Protein AF-A0AAV7AML7-F1 (afdb_monomer_lite)

Organism: Engystomops pustulosus (NCBI:txid76066)

Radius of gyration: 33.0 Å; chains: 1; bounding box: 95×76×40 Å

pLDDT: mean 71.47, std 23.04, range [35.0, 98.38]

Sequence (167 aa):
MVAPDVQIEDGKGTILISSEAGETEANNNRKLSDFGIRNGTRLQADDFLQDYTLLINVLQSEELEKDVEFEVVGDAPEKAPQKPLEEGAKGITNGSDDGAQPSTSTAPEQDDVLIVDSDEESPSSSSDVSMETVTLKRKLPDEEAVSNKRKRMEPSAEQEDDIIALD

Structure (mmCIF, N/CA/C/O backbone):
data_AF-A0AAV7AML7-F1
#
_entry.id   AF-A0AAV7AML7-F1
#
loop_
_atom_site.group_PDB
_atom_site.id
_atom_site.type_symbol
_atom_site.label_atom_id
_atom_site.label_alt_id
_atom_site.label_comp_id
_atom_site.label_asym_id
_atom_site.label_entity_id
_atom_site.label_seq_id
_atom_site.pdbx_PDB_ins_code
_atom_site.Cartn_x
_atom_site.Cartn_y
_atom_site.Cartn_z
_atom_site.occupancy
_atom_site.B_iso_or_equiv
_atom_site.auth_seq_id
_atom_site.auth_comp_id
_atom_site.auth_asym_id
_atom_site.auth_atom_id
_atom_site.pdbx_PDB_model_num
ATOM 1 N N . MET A 1 1 ? -0.657 -10.244 -5.818 1.00 91.12 1 MET A N 1
ATOM 2 C CA . MET A 1 1 ? 0.647 -9.676 -6.202 1.00 91.12 1 MET A CA 1
ATOM 3 C C . MET A 1 1 ? 1.717 -10.618 -5.677 1.00 91.12 1 MET A C 1
ATOM 5 O O . MET A 1 1 ? 1.494 -11.219 -4.629 1.00 91.12 1 MET A O 1
ATOM 9 N N . VAL A 1 2 ? 2.774 -10.843 -6.450 1.00 95.81 2 VAL A N 1
ATOM 10 C CA . VAL A 1 2 ? 3.915 -11.714 -6.135 1.00 95.81 2 VAL A CA 1
ATOM 11 C C . VAL A 1 2 ? 4.980 -10.949 -5.354 1.00 95.81 2 VAL A C 1
ATOM 13 O O . VAL A 1 2 ? 5.423 -11.439 -4.320 1.00 95.81 2 VAL A O 1
ATOM 16 N N . ALA A 1 3 ? 5.359 -9.762 -5.823 1.00 97.06 3 ALA A N 1
ATOM 17 C CA . ALA A 1 3 ? 6.387 -8.920 -5.213 1.00 97.06 3 ALA A CA 1
ATOM 18 C C . ALA A 1 3 ? 5.958 -7.444 -5.312 1.00 97.06 3 ALA A C 1
ATOM 20 O O . ALA A 1 3 ? 6.419 -6.736 -6.202 1.00 97.06 3 ALA A O 1
ATOM 21 N N . PRO A 1 4 ? 4.998 -7.007 -4.474 1.00 97.81 4 PRO A N 1
ATOM 22 C CA . PRO A 1 4 ? 4.446 -5.662 -4.558 1.00 97.81 4 PRO A CA 1
ATOM 23 C C . PRO A 1 4 ? 5.338 -4.611 -3.888 1.00 97.81 4 PRO A C 1
ATOM 25 O O . PRO A 1 4 ? 5.806 -4.808 -2.767 1.00 97.81 4 PRO A O 1
ATOM 28 N N . ASP A 1 5 ? 5.428 -3.452 -4.523 1.00 98.12 5 ASP A N 1
ATOM 29 C CA . ASP A 1 5 ? 5.914 -2.191 -3.977 1.00 98.12 5 ASP A CA 1
ATOM 30 C C . ASP A 1 5 ? 4.713 -1.274 -3.723 1.00 98.12 5 ASP A C 1
ATOM 32 O O . ASP A 1 5 ? 3.907 -1.028 -4.620 1.00 98.12 5 ASP A O 1
ATOM 36 N N . VAL A 1 6 ? 4.541 -0.791 -2.491 1.00 98.38 6 VAL A N 1
ATOM 37 C CA . VAL A 1 6 ? 3.378 0.019 -2.096 1.00 98.38 6 VAL A CA 1
ATOM 38 C C . VAL A 1 6 ? 3.820 1.386 -1.606 1.00 98.38 6 VAL A C 1
ATOM 40 O O . VAL A 1 6 ? 4.544 1.492 -0.614 1.00 98.38 6 VAL A O 1
ATOM 43 N N . GLN A 1 7 ? 3.306 2.434 -2.245 1.00 98.06 7 GLN A N 1
ATOM 44 C CA . GLN A 1 7 ? 3.551 3.828 -1.880 1.00 98.06 7 GLN A CA 1
ATOM 45 C C . GLN A 1 7 ? 2.256 4.599 -1.610 1.00 98.06 7 GLN A C 1
ATOM 47 O O . GLN A 1 7 ? 1.188 4.284 -2.142 1.00 98.06 7 GLN A O 1
ATOM 52 N N . ILE A 1 8 ? 2.351 5.648 -0.795 1.00 98.00 8 ILE A N 1
ATOM 53 C CA . ILE A 1 8 ? 1.256 6.601 -0.581 1.00 98.00 8 ILE A CA 1
ATOM 54 C C . ILE A 1 8 ? 1.239 7.613 -1.730 1.00 98.00 8 ILE A C 1
ATOM 56 O O . ILE A 1 8 ? 2.265 8.209 -2.057 1.00 98.00 8 ILE A O 1
ATOM 60 N N . GLU A 1 9 ? 0.064 7.879 -2.300 1.00 96.69 9 GLU A N 1
ATOM 61 C CA . GLU A 1 9 ? -0.136 8.921 -3.316 1.00 96.69 9 GLU A CA 1
ATOM 62 C C . GLU A 1 9 ? -0.212 10.321 -2.663 1.00 96.69 9 GLU A C 1
ATOM 64 O O . GLU A 1 9 ? -1.212 11.034 -2.745 1.00 96.69 9 GLU A O 1
ATOM 69 N N . ASP A 1 10 ? 0.846 10.709 -1.948 1.00 93.50 10 ASP A N 1
ATOM 70 C CA . ASP A 1 10 ? 0.991 12.004 -1.264 1.00 93.50 10 ASP A CA 1
ATOM 71 C C . ASP A 1 10 ? 1.879 13.002 -2.031 1.00 93.50 10 ASP A C 1
ATOM 73 O O . ASP A 1 10 ? 2.108 14.124 -1.572 1.00 93.50 10 ASP A O 1
ATOM 77 N N . GLY A 1 11 ? 2.399 12.588 -3.191 1.00 93.00 11 GLY A N 1
ATOM 78 C CA . GLY A 1 11 ? 3.355 13.340 -4.006 1.00 93.00 11 GLY A CA 1
ATOM 79 C C . GLY A 1 11 ? 4.791 13.338 -3.470 1.00 93.00 11 GLY A C 1
ATOM 80 O O . GLY A 1 11 ? 5.677 13.870 -4.134 1.00 93.00 11 GLY A O 1
ATOM 81 N N . LYS A 1 12 ? 5.042 12.747 -2.297 1.00 94.00 12 LYS A N 1
ATOM 82 C CA . LYS A 1 12 ? 6.386 12.568 -1.729 1.00 94.00 12 LYS A CA 1
ATOM 83 C C . LYS A 1 12 ? 6.989 11.218 -2.097 1.00 94.00 12 LYS A C 1
ATOM 85 O O . LYS A 1 12 ? 8.206 11.089 -2.048 1.00 94.00 12 LYS A O 1
ATOM 90 N N . GLY A 1 13 ? 6.150 10.241 -2.447 1.00 89.69 13 GLY A N 1
ATOM 91 C CA . GLY A 1 13 ? 6.593 8.876 -2.733 1.00 89.69 13 GLY A CA 1
ATOM 92 C C . GLY A 1 13 ? 6.938 8.122 -1.453 1.00 89.69 13 GLY A C 1
ATOM 93 O O . GLY A 1 13 ? 7.955 7.441 -1.385 1.00 89.69 13 GLY A O 1
ATOM 94 N N . THR A 1 14 ? 6.133 8.289 -0.398 1.00 96.00 14 THR A N 1
ATOM 95 C CA . THR A 1 14 ? 6.353 7.579 0.868 1.00 96.00 14 THR A CA 1
ATOM 96 C C . THR A 1 14 ? 6.141 6.074 0.664 1.00 96.00 14 THR A C 1
ATOM 98 O O . THR A 1 14 ? 5.006 5.641 0.460 1.00 96.00 14 THR A O 1
ATOM 101 N N . ILE A 1 15 ? 7.218 5.286 0.743 1.00 96.62 15 ILE A N 1
ATOM 102 C CA . ILE A 1 15 ? 7.204 3.824 0.566 1.00 96.62 15 ILE A CA 1
ATOM 103 C C . ILE A 1 15 ? 6.782 3.134 1.872 1.00 96.62 15 ILE A C 1
ATOM 105 O O . ILE A 1 15 ? 7.331 3.403 2.944 1.00 96.62 15 ILE A O 1
ATOM 109 N N . LEU A 1 16 ? 5.800 2.236 1.777 1.00 97.50 16 LEU A N 1
ATOM 110 C CA . LEU A 1 16 ? 5.271 1.434 2.884 1.00 97.50 16 LEU A CA 1
ATOM 111 C C . LEU A 1 16 ? 5.800 0.002 2.858 1.00 97.50 16 LEU A C 1
ATOM 113 O O . LEU A 1 16 ? 6.256 -0.496 3.888 1.00 97.50 16 LEU A O 1
ATOM 117 N N . ILE A 1 17 ? 5.724 -0.633 1.689 1.00 98.12 17 ILE A N 1
ATOM 118 C CA . ILE A 1 17 ? 6.154 -2.007 1.422 1.00 98.12 17 ILE A CA 1
ATOM 119 C C . ILE A 1 17 ? 7.083 -1.942 0.215 1.00 98.12 17 ILE A C 1
ATOM 121 O O . ILE A 1 17 ? 6.715 -1.325 -0.780 1.00 98.12 17 ILE A O 1
ATOM 125 N N . SER A 1 18 ? 8.254 -2.557 0.323 1.00 97.50 18 SER A N 1
ATOM 126 C CA . SER A 1 18 ? 9.194 -2.733 -0.780 1.00 97.50 18 SER A CA 1
ATOM 127 C C . SER A 1 18 ? 9.290 -4.213 -1.131 1.00 97.50 18 SER A C 1
ATOM 129 O O . SER A 1 18 ? 9.245 -5.075 -0.242 1.00 97.50 18 SER A O 1
ATOM 131 N N . SER A 1 19 ? 9.418 -4.511 -2.420 1.00 96.94 19 SER A N 1
ATOM 132 C CA . SER A 1 19 ? 9.758 -5.849 -2.899 1.00 96.94 19 SER A CA 1
ATOM 133 C C . SER A 1 19 ? 11.216 -6.217 -2.591 1.00 96.94 19 SER A C 1
ATOM 135 O O . SER A 1 19 ? 11.561 -7.404 -2.565 1.00 96.94 19 SER A O 1
ATOM 137 N N . GLU A 1 20 ? 12.063 -5.228 -2.288 1.00 96.88 20 GLU A N 1
ATOM 138 C CA . GLU A 1 20 ? 13.452 -5.426 -1.889 1.00 96.88 20 GLU A CA 1
ATOM 139 C C . GLU A 1 20 ? 13.577 -5.789 -0.398 1.00 96.88 20 GLU A C 1
ATOM 141 O O . GLU A 1 20 ? 13.114 -5.094 0.513 1.00 96.88 20 GLU A O 1
ATOM 146 N N . ALA A 1 21 ? 14.236 -6.921 -0.131 1.00 94.25 21 ALA A N 1
ATOM 147 C CA . ALA A 1 21 ? 14.412 -7.433 1.223 1.00 94.25 21 ALA A CA 1
ATOM 148 C C . ALA A 1 21 ? 15.294 -6.502 2.073 1.00 94.25 21 ALA A C 1
ATOM 150 O O . ALA A 1 21 ? 16.380 -6.099 1.660 1.00 94.25 21 ALA A O 1
ATOM 151 N N . GLY A 1 22 ? 14.853 -6.223 3.301 1.00 95.06 22 GLY A N 1
ATOM 152 C CA . GLY A 1 22 ? 15.576 -5.383 4.257 1.00 95.06 22 GLY A CA 1
ATOM 153 C C . GLY A 1 22 ? 15.243 -3.887 4.211 1.00 95.06 22 GLY A C 1
ATOM 154 O O . GLY A 1 22 ? 15.638 -3.175 5.133 1.00 95.06 22 GLY A O 1
ATOM 155 N N . GLU A 1 23 ? 14.488 -3.394 3.223 1.00 95.25 23 GLU A N 1
ATOM 156 C CA . GLU A 1 23 ? 14.166 -1.960 3.134 1.00 95.25 23 GLU A CA 1
ATOM 157 C C . GLU A 1 23 ? 13.035 -1.536 4.078 1.00 95.25 23 GLU A C 1
ATOM 159 O O . GLU A 1 23 ? 13.159 -0.564 4.825 1.00 95.25 23 GLU A O 1
ATOM 164 N N . THR A 1 24 ? 11.921 -2.275 4.076 1.00 96.19 24 THR A N 1
ATOM 165 C CA . THR A 1 24 ? 10.693 -1.878 4.790 1.00 96.19 24 THR A CA 1
ATOM 166 C C . THR A 1 24 ? 10.357 -2.758 5.994 1.00 96.19 24 THR A C 1
ATOM 168 O O . THR A 1 24 ? 9.286 -2.611 6.576 1.00 96.19 24 THR A O 1
ATOM 171 N N . GLU A 1 25 ? 11.257 -3.640 6.437 1.00 96.06 25 GLU A N 1
ATOM 172 C CA . GLU A 1 25 ? 10.987 -4.581 7.544 1.00 96.06 25 GLU A CA 1
ATOM 173 C C . GLU A 1 25 ? 10.626 -3.882 8.865 1.00 96.06 25 GLU A C 1
ATOM 175 O O . GLU A 1 25 ? 9.800 -4.370 9.641 1.00 96.06 25 GLU A O 1
ATOM 180 N N . ALA A 1 26 ? 11.193 -2.696 9.106 1.00 96.25 26 ALA A N 1
ATOM 181 C CA . ALA A 1 26 ? 10.891 -1.880 10.283 1.00 96.25 26 ALA A CA 1
ATOM 182 C C . ALA A 1 26 ? 9.426 -1.394 10.320 1.00 96.25 26 ALA A C 1
ATOM 184 O O . ALA A 1 26 ? 8.914 -1.049 11.390 1.00 96.25 26 ALA A O 1
ATOM 185 N N . ASN A 1 27 ? 8.740 -1.376 9.174 1.00 96.12 27 ASN A N 1
ATOM 186 C CA . ASN A 1 27 ? 7.356 -0.926 9.060 1.00 96.12 27 ASN A CA 1
ATOM 187 C C . ASN A 1 27 ? 6.341 -2.026 9.402 1.00 96.12 27 ASN A C 1
ATOM 189 O O . ASN A 1 27 ? 5.219 -1.692 9.772 1.00 96.12 27 ASN A O 1
ATOM 193 N N . ASN A 1 28 ? 6.728 -3.308 9.368 1.00 95.31 28 ASN A N 1
ATOM 194 C CA . ASN A 1 28 ? 5.812 -4.457 9.471 1.00 95.31 28 ASN A CA 1
ATOM 195 C C . ASN A 1 28 ? 4.945 -4.469 10.740 1.00 95.31 28 ASN A C 1
ATOM 197 O O . ASN A 1 28 ? 3.829 -4.975 10.726 1.00 95.31 28 ASN A O 1
ATOM 201 N N . ASN A 1 29 ? 5.455 -3.914 11.843 1.00 96.38 29 ASN A N 1
ATOM 202 C CA . ASN A 1 29 ? 4.760 -3.885 13.135 1.00 96.38 29 ASN A CA 1
ATOM 203 C C . ASN A 1 29 ? 4.120 -2.522 13.451 1.00 96.38 29 ASN A C 1
ATOM 205 O O . ASN A 1 29 ? 3.622 -2.312 14.560 1.00 96.38 29 ASN A O 1
ATOM 209 N N . ARG A 1 30 ? 4.185 -1.565 12.521 1.00 97.00 30 ARG A N 1
ATOM 210 C CA . ARG A 1 30 ? 3.643 -0.214 12.695 1.00 97.00 30 ARG A CA 1
ATOM 211 C C . ARG A 1 30 ? 2.210 -0.151 12.187 1.00 97.00 30 ARG A C 1
ATOM 213 O O . ARG A 1 30 ? 1.816 -0.900 11.298 1.00 97.00 30 ARG A O 1
ATOM 220 N N . LYS A 1 31 ? 1.416 0.762 12.742 1.00 96.94 31 LYS A N 1
ATOM 221 C CA . LYS A 1 31 ? 0.035 0.953 12.290 1.00 96.94 31 LYS A CA 1
ATOM 222 C C . LYS A 1 31 ? 0.018 1.810 11.033 1.00 96.94 31 LYS A C 1
ATOM 224 O O . LYS A 1 31 ? 0.803 2.747 10.914 1.00 96.94 31 LYS A O 1
ATOM 229 N N . LEU A 1 32 ? -0.947 1.569 10.147 1.00 96.81 32 LEU A N 1
ATOM 230 C CA . LEU A 1 32 ? -1.154 2.391 8.947 1.00 96.81 32 LEU A CA 1
ATOM 231 C C . LEU A 1 32 ? -1.337 3.883 9.292 1.00 96.81 32 LEU A C 1
ATOM 233 O O . LEU A 1 32 ? -0.801 4.759 8.612 1.00 96.81 32 LEU A O 1
ATOM 237 N N . SER A 1 33 ? -2.002 4.177 10.414 1.00 96.25 33 SER A N 1
ATOM 238 C CA . SER A 1 33 ? -2.173 5.539 10.934 1.00 96.25 33 SER A CA 1
ATOM 239 C C . SER A 1 33 ? -0.854 6.269 11.206 1.00 96.25 33 SER A C 1
ATOM 241 O O . SER A 1 33 ? -0.799 7.491 11.079 1.00 96.25 33 SER A O 1
ATOM 243 N N . ASP A 1 34 ? 0.218 5.546 11.546 1.00 96.56 34 ASP A N 1
ATOM 244 C CA . ASP A 1 34 ? 1.528 6.131 11.862 1.00 96.56 34 ASP A CA 1
ATOM 245 C C . ASP A 1 34 ? 2.226 6.698 10.616 1.00 96.56 34 ASP A C 1
ATOM 247 O O . ASP A 1 34 ? 3.165 7.485 10.736 1.00 96.56 34 ASP A O 1
ATOM 251 N N . PHE A 1 35 ? 1.760 6.310 9.426 1.00 95.75 35 PHE A N 1
ATOM 252 C CA . PHE A 1 35 ? 2.207 6.824 8.131 1.00 95.75 35 PHE A CA 1
ATOM 253 C C . PHE A 1 35 ? 1.263 7.899 7.574 1.00 95.75 35 PHE A C 1
ATOM 255 O O . PHE A 1 35 ? 1.423 8.344 6.442 1.00 95.75 35 PHE A O 1
ATOM 262 N N . GLY A 1 36 ? 0.267 8.332 8.357 1.00 95.38 36 GLY A N 1
ATOM 263 C CA . GLY A 1 36 ? -0.725 9.318 7.924 1.00 95.38 36 GLY A CA 1
ATOM 264 C C . GLY A 1 36 ? -1.815 8.750 7.012 1.00 95.38 36 GLY A C 1
ATOM 265 O O . GLY A 1 36 ? -2.548 9.521 6.388 1.00 95.38 36 GLY A O 1
ATOM 266 N N . ILE A 1 37 ? -1.944 7.422 6.941 1.00 97.12 37 ILE A N 1
ATOM 267 C CA . ILE A 1 37 ? -3.022 6.755 6.208 1.00 97.12 37 ILE A CA 1
ATOM 268 C C . ILE A 1 37 ? -4.314 6.920 7.007 1.00 97.12 37 ILE A C 1
ATOM 270 O O . ILE A 1 37 ? -4.381 6.608 8.196 1.00 97.12 37 ILE A O 1
ATOM 274 N N . ARG A 1 38 ? -5.335 7.454 6.344 1.00 96.81 38 ARG A N 1
ATOM 275 C CA . ARG A 1 38 ? -6.652 7.755 6.906 1.00 96.81 38 ARG A CA 1
ATOM 276 C C . ARG A 1 38 ? -7.725 7.533 5.845 1.00 96.81 38 ARG A C 1
ATOM 278 O O . ARG A 1 38 ? -7.425 7.178 4.707 1.00 96.81 38 ARG A O 1
ATOM 285 N N . ASN A 1 39 ? -8.976 7.804 6.204 1.00 97.62 39 ASN A N 1
ATOM 286 C CA . ASN A 1 39 ? -10.072 7.764 5.245 1.00 97.62 39 ASN A CA 1
ATOM 287 C C . ASN A 1 39 ? -9.782 8.641 4.013 1.00 97.62 39 ASN A C 1
ATOM 289 O O . ASN A 1 39 ? -9.455 9.824 4.152 1.00 97.62 39 ASN A O 1
ATOM 293 N N . GLY A 1 40 ? -9.931 8.065 2.823 1.00 96.44 40 GLY A N 1
ATOM 294 C CA . GLY A 1 40 ? -9.670 8.712 1.540 1.00 96.44 40 GLY A CA 1
ATOM 295 C C . GLY A 1 40 ? -8.203 8.713 1.105 1.00 96.44 40 GLY A C 1
ATOM 296 O O . GLY A 1 40 ? -7.906 9.232 0.031 1.00 96.44 40 GLY A O 1
ATOM 297 N N . THR A 1 41 ? -7.278 8.153 1.894 1.00 97.62 41 THR A N 1
ATOM 298 C CA . THR A 1 41 ? -5.898 7.949 1.436 1.00 97.62 41 THR A CA 1
ATOM 299 C C . THR A 1 41 ? -5.886 6.993 0.243 1.00 97.62 41 THR A C 1
ATOM 301 O O . THR A 1 41 ? -6.582 5.977 0.242 1.00 97.62 41 THR A O 1
ATOM 304 N N . ARG A 1 42 ? -5.077 7.320 -0.768 1.00 98.06 42 ARG A N 1
ATOM 305 C CA . ARG A 1 42 ? -4.851 6.483 -1.948 1.00 98.06 42 ARG A CA 1
ATOM 306 C C . ARG A 1 42 ? -3.461 5.866 -1.868 1.00 98.06 42 ARG A C 1
ATOM 308 O O . ARG A 1 42 ? -2.489 6.564 -1.573 1.00 98.06 42 ARG A O 1
ATOM 315 N N . LEU A 1 43 ? -3.392 4.560 -2.085 1.00 98.19 43 LEU A N 1
ATOM 316 C CA . LEU A 1 43 ? -2.153 3.795 -2.136 1.00 98.19 43 LEU A CA 1
ATOM 317 C C . LEU A 1 43 ? -1.973 3.269 -3.556 1.00 98.19 43 LEU A C 1
ATOM 319 O O . LEU A 1 43 ? -2.932 2.803 -4.171 1.00 98.19 43 LEU A O 1
ATOM 323 N N . GLN A 1 44 ? -0.753 3.329 -4.064 1.00 98.25 44 GLN A N 1
ATOM 324 C CA . GLN A 1 44 ? -0.379 2.717 -5.330 1.00 98.25 44 GLN A CA 1
ATOM 325 C C . GLN A 1 44 ? 0.448 1.479 -5.013 1.00 98.25 44 GLN A C 1
ATOM 327 O O . GLN A 1 44 ? 1.483 1.589 -4.360 1.00 98.25 44 GLN A O 1
ATOM 332 N N . ALA A 1 45 ? -0.052 0.319 -5.428 1.00 98.19 45 ALA A N 1
ATOM 333 C CA . ALA A 1 45 ? 0.654 -0.946 -5.360 1.00 98.19 45 ALA A CA 1
ATOM 334 C C . ALA A 1 45 ? 1.107 -1.316 -6.772 1.00 98.19 45 ALA A C 1
ATOM 336 O O . ALA A 1 45 ? 0.272 -1.508 -7.657 1.00 98.19 45 ALA A O 1
ATOM 337 N N . ASP A 1 46 ? 2.410 -1.421 -6.974 1.00 98.00 46 ASP A N 1
ATOM 338 C CA . ASP A 1 46 ? 3.026 -1.831 -8.228 1.00 98.00 46 ASP A CA 1
ATOM 339 C C . ASP A 1 46 ? 3.658 -3.205 -8.052 1.00 98.00 46 ASP A C 1
ATOM 341 O O . ASP A 1 46 ? 4.356 -3.458 -7.081 1.00 98.00 46 ASP A O 1
ATOM 345 N N . ASP A 1 47 ? 3.403 -4.117 -8.981 1.00 97.81 47 ASP A N 1
ATOM 346 C CA . ASP A 1 47 ? 4.121 -5.384 -9.063 1.00 97.81 47 ASP A CA 1
ATOM 347 C C . ASP A 1 47 ? 4.811 -5.456 -10.423 1.00 97.81 47 ASP A C 1
ATOM 349 O O . ASP A 1 47 ? 4.183 -5.744 -11.448 1.00 97.81 47 ASP A O 1
ATOM 353 N N . PHE A 1 48 ? 6.113 -5.173 -10.435 1.00 96.12 48 PHE A N 1
ATOM 354 C CA . PHE A 1 48 ? 6.911 -5.135 -11.661 1.00 96.12 48 PHE A CA 1
ATOM 355 C C . PHE A 1 48 ? 7.070 -6.512 -12.314 1.00 96.12 48 PHE A C 1
ATOM 357 O O . PHE A 1 48 ? 7.201 -6.598 -13.535 1.00 96.12 48 PHE A O 1
ATOM 364 N N . LEU A 1 49 ? 7.020 -7.599 -11.535 1.00 95.69 49 LEU A N 1
ATOM 365 C CA . LEU A 1 49 ? 7.109 -8.957 -12.076 1.00 95.69 49 LEU A CA 1
ATOM 366 C C . LEU A 1 49 ? 5.843 -9.313 -12.861 1.00 95.69 49 LEU A C 1
ATOM 368 O O . LEU A 1 49 ? 5.906 -9.999 -13.885 1.00 95.69 49 LEU A O 1
ATOM 372 N N . GLN A 1 50 ? 4.694 -8.840 -12.385 1.00 95.88 50 GLN A N 1
ATOM 373 C CA . GLN A 1 50 ? 3.405 -9.051 -13.034 1.00 95.88 50 GLN A CA 1
ATOM 374 C C . GLN A 1 50 ? 3.027 -7.935 -14.019 1.00 95.88 50 GLN A C 1
ATOM 376 O O . GLN A 1 50 ? 2.073 -8.130 -14.769 1.00 95.88 50 GLN A O 1
ATOM 381 N N . ASP A 1 51 ? 3.782 -6.827 -14.068 1.00 95.44 51 ASP A N 1
ATOM 382 C CA . ASP A 1 51 ? 3.478 -5.626 -14.868 1.00 95.44 51 ASP A CA 1
ATOM 383 C C . ASP A 1 51 ? 2.048 -5.140 -14.596 1.00 95.44 51 ASP A C 1
ATOM 385 O O . ASP A 1 51 ? 1.208 -5.001 -15.488 1.00 95.44 51 ASP A O 1
ATOM 389 N N . TYR A 1 52 ? 1.749 -5.012 -13.303 1.00 95.75 52 TYR A N 1
ATOM 390 C CA . TYR A 1 52 ? 0.413 -4.736 -12.802 1.00 95.75 52 TYR A CA 1
ATOM 391 C C . TYR A 1 52 ? 0.449 -3.659 -11.722 1.00 95.75 52 TYR A C 1
ATOM 393 O O . TYR A 1 52 ? 1.063 -3.837 -10.671 1.00 95.75 52 TYR A O 1
ATOM 401 N N . THR A 1 53 ? -0.283 -2.576 -11.975 1.00 96.75 53 THR A N 1
ATOM 402 C CA . THR A 1 53 ? -0.474 -1.460 -11.046 1.00 96.75 53 THR A CA 1
ATOM 403 C C . THR A 1 53 ? -1.907 -1.461 -10.530 1.00 96.75 53 THR A C 1
ATOM 405 O O . THR A 1 53 ? -2.862 -1.456 -11.311 1.00 96.75 53 THR A O 1
ATOM 408 N N . LEU A 1 54 ? -2.068 -1.418 -9.209 1.00 96.12 54 LEU A N 1
ATOM 409 C CA . LEU A 1 54 ? -3.351 -1.307 -8.524 1.00 96.12 54 LEU A CA 1
ATOM 410 C C . LEU A 1 54 ? -3.390 -0.038 -7.670 1.00 96.12 54 LEU A C 1
ATOM 412 O O . LEU A 1 54 ? -2.566 0.162 -6.781 1.00 96.12 54 LEU A O 1
ATOM 416 N N . LEU A 1 55 ? -4.408 0.791 -7.898 1.00 96.62 55 LEU A N 1
ATOM 417 C CA . LEU A 1 55 ? -4.719 1.934 -7.043 1.00 96.62 55 LEU A CA 1
ATOM 418 C C . LEU A 1 55 ? -5.762 1.521 -6.001 1.00 96.62 55 LEU A C 1
ATOM 420 O O . LEU A 1 55 ? -6.884 1.152 -6.347 1.00 96.62 55 LEU A O 1
ATOM 424 N N . ILE A 1 56 ? -5.393 1.600 -4.727 1.00 97.06 56 ILE A N 1
ATOM 425 C CA . ILE A 1 56 ? -6.216 1.204 -3.584 1.00 97.06 56 ILE A CA 1
ATOM 426 C C . ILE A 1 56 ? -6.733 2.466 -2.897 1.00 97.06 56 ILE A C 1
ATOM 428 O O . ILE A 1 56 ? -5.955 3.307 -2.446 1.00 97.06 56 ILE A O 1
ATOM 432 N N . ASN A 1 57 ? -8.055 2.592 -2.790 1.00 97.00 57 ASN A N 1
ATOM 433 C CA . ASN A 1 57 ? -8.690 3.654 -2.013 1.00 97.00 57 ASN A CA 1
ATOM 434 C C . ASN A 1 57 ? -8.994 3.130 -0.608 1.00 97.00 57 ASN A C 1
ATOM 436 O O . ASN A 1 57 ? -9.707 2.140 -0.462 1.00 97.00 57 ASN A O 1
ATOM 440 N N . VAL A 1 58 ? -8.472 3.795 0.420 1.00 97.50 58 VAL A N 1
ATOM 441 C CA . VAL A 1 58 ? -8.683 3.394 1.814 1.00 97.50 58 VAL A CA 1
ATOM 442 C C . VAL A 1 58 ? -9.943 4.057 2.358 1.00 97.50 58 VAL A C 1
ATOM 444 O O . VAL A 1 58 ? -10.025 5.285 2.435 1.00 97.50 58 VAL A O 1
ATOM 447 N N . LEU A 1 59 ? -10.904 3.240 2.784 1.00 97.19 59 LEU A N 1
ATOM 448 C CA . LEU A 1 59 ? -12.061 3.674 3.561 1.00 97.19 59 LEU A CA 1
ATOM 449 C C . LEU A 1 59 ? -11.871 3.224 5.010 1.00 97.19 59 LEU A C 1
ATOM 451 O O . LEU A 1 59 ? -11.711 2.038 5.280 1.00 97.19 59 LEU A O 1
ATOM 455 N N . GLN A 1 60 ? -11.843 4.175 5.941 1.00 96.25 60 GLN A N 1
ATOM 456 C CA . GLN A 1 60 ? -11.709 3.859 7.364 1.00 96.25 60 GLN A CA 1
ATOM 457 C C . GLN A 1 60 ? -13.093 3.509 7.922 1.00 96.25 60 GLN A C 1
ATOM 459 O O . GLN A 1 60 ? -13.977 4.366 7.915 1.00 96.25 60 GLN A O 1
ATOM 464 N N . SER A 1 61 ? -13.250 2.305 8.470 1.00 95.38 61 SER A N 1
ATOM 465 C CA . SER A 1 61 ? -14.421 1.902 9.255 1.00 95.38 61 SER A CA 1
ATOM 466 C C . SER A 1 61 ? -13.976 1.343 10.606 1.00 95.38 61 SER A C 1
ATOM 468 O O . SER A 1 61 ? -13.011 0.585 10.677 1.00 95.38 61 SER A O 1
ATOM 470 N N . GLU A 1 62 ? -14.662 1.735 11.680 1.00 94.12 62 GLU A N 1
ATOM 471 C CA . GLU A 1 62 ? -14.523 1.110 13.007 1.00 94.12 62 GLU A CA 1
ATOM 472 C C . GLU A 1 62 ? -15.607 0.046 13.251 1.00 94.12 62 GLU A C 1
ATOM 474 O O . GLU A 1 62 ? -15.550 -0.691 14.234 1.00 94.12 62 GLU A O 1
ATOM 479 N N . GLU A 1 63 ? -16.588 -0.043 12.351 1.00 94.19 63 GLU A N 1
ATOM 480 C CA . GLU A 1 63 ? -17.708 -0.978 12.407 1.00 94.19 63 GLU A CA 1
ATOM 481 C C . GLU A 1 63 ? -17.460 -2.094 11.384 1.00 94.19 63 GLU A C 1
ATOM 483 O O . GLU A 1 63 ? -17.970 -2.072 10.268 1.00 94.19 63 GLU A O 1
ATOM 488 N N . LEU A 1 64 ? -16.590 -3.034 11.757 1.00 93.94 64 LEU A N 1
ATOM 489 C CA . LEU A 1 64 ? -16.327 -4.280 11.035 1.00 93.94 64 LEU A CA 1
ATOM 490 C C . LEU A 1 64 ? -16.771 -5.458 11.906 1.00 93.94 64 LEU A C 1
ATOM 492 O O . LEU A 1 64 ? -16.754 -5.379 13.140 1.00 93.94 64 LEU A O 1
ATOM 496 N N . GLU A 1 65 ? -17.183 -6.554 11.270 1.00 93.38 65 GLU A N 1
ATOM 497 C CA . GLU A 1 65 ? -17.516 -7.780 11.991 1.00 93.38 65 GLU A CA 1
ATOM 498 C C . GLU A 1 65 ? -16.318 -8.282 12.807 1.00 93.38 65 GLU A C 1
ATOM 500 O O . GLU A 1 65 ? -15.150 -8.025 12.502 1.00 93.38 65 GLU A O 1
ATOM 505 N N . LYS A 1 66 ? -16.605 -9.018 13.882 1.00 92.94 66 LYS A N 1
ATOM 506 C CA . LYS A 1 66 ? -15.547 -9.569 14.722 1.00 92.94 66 LYS A CA 1
ATOM 507 C C . LYS A 1 66 ? -14.670 -10.509 13.890 1.00 92.94 66 LYS A C 1
ATOM 509 O O . LYS A 1 66 ? -15.190 -11.360 13.179 1.00 92.94 66 LYS A O 1
ATOM 514 N N . ASP A 1 67 ? -13.356 -10.368 14.042 1.00 93.31 67 ASP A N 1
ATOM 515 C CA . ASP A 1 67 ? -12.340 -11.142 13.318 1.00 93.31 67 ASP A CA 1
ATOM 516 C C . ASP A 1 67 ? -12.256 -10.820 11.803 1.00 93.31 67 ASP A C 1
ATOM 518 O O . ASP A 1 67 ? -11.577 -11.531 11.063 1.00 93.31 67 ASP A O 1
ATOM 522 N N . VAL A 1 68 ? -12.879 -9.721 11.347 1.00 95.56 68 VAL A N 1
ATOM 523 C CA . VAL A 1 68 ? -12.705 -9.153 9.998 1.00 95.56 68 VAL A CA 1
ATOM 524 C C . VAL A 1 68 ? -11.834 -7.897 10.075 1.00 95.56 68 VAL A C 1
ATOM 526 O O . VAL A 1 68 ? -12.151 -6.947 10.786 1.00 95.56 68 VAL A O 1
ATOM 529 N N . GLU A 1 69 ? -10.722 -7.886 9.337 1.00 94.81 69 GLU A N 1
ATOM 530 C CA . GLU A 1 69 ? -9.757 -6.773 9.353 1.00 94.81 69 GLU A CA 1
ATOM 531 C C . GLU A 1 69 ? -9.974 -5.765 8.217 1.00 94.81 69 GLU A C 1
ATOM 533 O O . GLU A 1 69 ? -9.693 -4.578 8.380 1.00 94.81 69 GLU A O 1
ATOM 538 N N . PHE A 1 70 ? -10.463 -6.223 7.064 1.00 96.56 70 PHE A N 1
ATOM 539 C CA . PHE A 1 70 ? -10.737 -5.383 5.902 1.00 96.56 70 PHE A CA 1
ATOM 540 C C . PHE A 1 70 ? -11.816 -6.005 5.014 1.00 96.56 70 PHE A C 1
ATOM 542 O O . PHE A 1 70 ? -12.016 -7.220 5.009 1.00 96.56 70 PHE A O 1
ATOM 549 N N . GLU A 1 71 ? -12.456 -5.163 4.209 1.00 94.56 71 GLU A N 1
ATOM 550 C CA . GLU A 1 71 ? -13.389 -5.558 3.159 1.00 94.56 71 GLU A CA 1
ATOM 551 C C . GLU A 1 71 ? -13.019 -4.873 1.839 1.00 94.56 71 GLU A C 1
ATOM 553 O O . GLU A 1 71 ? -12.455 -3.775 1.823 1.00 94.56 71 GLU A O 1
ATOM 558 N N . VAL A 1 72 ? -13.318 -5.529 0.717 1.00 94.94 72 VAL A N 1
ATOM 559 C CA . VAL A 1 72 ? -13.163 -4.934 -0.615 1.00 94.94 72 VAL A CA 1
ATOM 560 C C . VAL A 1 72 ? -14.527 -4.438 -1.067 1.00 94.94 72 VAL A C 1
ATOM 562 O O . VAL A 1 72 ? -15.475 -5.212 -1.146 1.00 94.94 72 VAL A O 1
ATOM 565 N N . VAL A 1 73 ? -14.614 -3.144 -1.368 1.00 94.00 73 VAL A N 1
ATOM 566 C CA . VAL A 1 73 ? -15.850 -2.516 -1.838 1.00 94.00 73 VAL A CA 1
ATOM 567 C C . VAL A 1 73 ? -15.926 -2.581 -3.361 1.00 94.00 73 VAL A C 1
ATOM 569 O O . VAL A 1 73 ? -15.005 -2.146 -4.053 1.00 94.00 73 VAL A O 1
ATOM 572 N N . GLY A 1 74 ? -17.065 -3.053 -3.867 1.00 90.50 74 GLY A N 1
ATOM 573 C CA . GLY A 1 74 ? -17.345 -3.197 -5.294 1.00 90.50 74 GLY A CA 1
ATOM 574 C C . GLY A 1 74 ? -17.061 -4.600 -5.824 1.00 90.50 74 GLY A C 1
ATOM 575 O O . GLY A 1 74 ? -16.598 -5.482 -5.101 1.00 90.50 74 GLY A O 1
ATOM 576 N N . ASP A 1 75 ? -17.355 -4.800 -7.106 1.00 84.00 75 ASP A N 1
ATOM 577 C CA . ASP A 1 75 ? -17.130 -6.086 -7.754 1.00 84.00 75 ASP A CA 1
ATOM 578 C C . ASP A 1 75 ? -15.645 -6.284 -8.050 1.00 84.00 75 ASP A C 1
ATOM 580 O O . ASP A 1 75 ? -14.976 -5.423 -8.633 1.00 84.00 75 ASP A O 1
ATOM 584 N N . ALA A 1 76 ? -15.123 -7.449 -7.664 1.00 75.06 76 ALA A N 1
ATOM 585 C CA . ALA A 1 76 ? -13.786 -7.846 -8.064 1.00 75.06 76 ALA A CA 1
ATOM 586 C C . ALA A 1 76 ? -13.753 -7.971 -9.598 1.00 75.06 76 ALA A C 1
ATOM 588 O O . ALA A 1 76 ? -14.580 -8.693 -10.163 1.00 75.06 76 ALA A O 1
ATOM 589 N N . PRO A 1 77 ? -12.812 -7.308 -10.292 1.00 69.44 77 PRO A N 1
ATOM 590 C CA . PRO A 1 77 ? -12.684 -7.481 -11.730 1.00 69.44 77 PRO A CA 1
ATOM 591 C C . PRO A 1 77 ? -12.395 -8.954 -12.050 1.00 69.44 77 PRO A C 1
ATOM 593 O O . PRO A 1 77 ? -11.649 -9.619 -11.323 1.00 69.44 77 PRO A O 1
ATOM 596 N N . GLU A 1 78 ? -12.972 -9.469 -13.141 1.00 61.19 78 GLU A N 1
ATOM 597 C CA . GLU A 1 78 ? -12.665 -10.813 -13.635 1.00 61.19 78 GLU A CA 1
ATOM 598 C C . GLU A 1 78 ? -11.154 -10.916 -13.881 1.00 61.19 78 GLU A C 1
ATOM 600 O O . GLU A 1 78 ? -10.634 -10.292 -14.796 1.00 61.19 78 GLU A O 1
ATOM 605 N N . LYS A 1 79 ? -10.473 -11.651 -12.989 1.00 61.31 79 LYS A N 1
ATOM 606 C CA . LYS A 1 79 ? -9.064 -12.086 -12.996 1.00 61.31 79 LYS A CA 1
ATOM 607 C C . LYS A 1 79 ? -8.093 -11.211 -13.809 1.00 61.31 79 LYS A C 1
ATOM 609 O O . LYS A 1 79 ? -8.102 -11.224 -15.036 1.00 61.31 79 LYS A O 1
ATOM 614 N N . ALA A 1 80 ? -7.150 -10.573 -13.107 1.00 63.56 80 ALA A N 1
ATOM 615 C CA . ALA A 1 80 ? -6.038 -9.843 -13.720 1.00 63.56 80 ALA A CA 1
ATOM 616 C C . ALA A 1 80 ? -5.404 -10.633 -14.891 1.00 63.56 80 ALA A C 1
ATOM 618 O O . ALA A 1 80 ? -5.234 -11.855 -14.767 1.00 63.56 80 ALA A O 1
ATOM 619 N N . PRO A 1 81 ? -5.064 -9.966 -16.013 1.00 61.12 81 PRO A N 1
ATOM 620 C CA . PRO A 1 81 ? -4.524 -10.623 -17.195 1.00 61.12 81 PRO A CA 1
ATOM 621 C C . PRO A 1 81 ? -3.276 -11.415 -16.813 1.00 61.12 81 PRO A C 1
ATOM 623 O O . PRO A 1 81 ? -2.252 -10.863 -16.420 1.00 61.12 81 PRO A O 1
ATOM 626 N N . GLN A 1 82 ? -3.372 -12.738 -16.903 1.00 65.19 82 GLN A N 1
ATOM 627 C CA . GLN A 1 82 ? -2.214 -13.598 -16.735 1.00 65.19 82 GLN A CA 1
ATOM 628 C C . GLN A 1 82 ? -1.338 -13.404 -17.973 1.00 65.19 82 GLN A C 1
ATOM 630 O O . GLN A 1 82 ? -1.759 -13.748 -19.080 1.00 65.19 82 GLN A O 1
ATOM 635 N N . LYS A 1 83 ? -0.122 -12.865 -17.808 1.00 64.50 83 LYS A N 1
ATOM 636 C CA . LYS A 1 83 ? 0.907 -13.047 -18.839 1.00 64.50 83 LYS A CA 1
ATOM 637 C C . LYS A 1 83 ? 1.052 -14.559 -19.052 1.00 64.50 83 LYS A C 1
ATOM 639 O O . LYS A 1 83 ? 1.161 -15.284 -18.057 1.00 64.50 83 LYS A O 1
ATOM 644 N N . PRO A 1 84 ? 1.015 -15.059 -20.300 1.00 57.25 84 PRO A N 1
ATOM 645 C CA . PRO A 1 84 ? 1.366 -16.442 -20.565 1.00 57.25 84 PRO A CA 1
ATOM 646 C C . PRO A 1 84 ? 2.738 -16.695 -19.941 1.00 57.25 84 PRO A C 1
ATOM 648 O O . PRO A 1 84 ? 3.695 -15.997 -20.274 1.00 57.25 84 PRO A O 1
ATOM 651 N N . LEU A 1 85 ? 2.835 -17.656 -19.016 1.00 57.41 85 LEU A N 1
ATOM 652 C CA . LEU A 1 85 ? 4.135 -18.247 -18.738 1.00 57.41 85 LEU A CA 1
ATOM 653 C C . LEU A 1 85 ? 4.626 -18.780 -20.083 1.00 57.41 85 LEU A C 1
ATOM 655 O O . LEU A 1 85 ? 3.954 -19.619 -20.683 1.00 57.41 85 LEU A O 1
ATOM 659 N N . GLU A 1 86 ? 5.761 -18.285 -20.571 1.00 56.69 86 GLU A N 1
ATOM 660 C CA . GLU A 1 86 ? 6.496 -19.000 -21.603 1.00 56.69 86 GLU A CA 1
ATOM 661 C C . GLU A 1 86 ? 6.825 -20.382 -21.026 1.00 56.69 86 GLU A C 1
ATOM 663 O O . GLU A 1 86 ? 7.707 -20.544 -20.181 1.00 56.69 86 GLU A O 1
ATOM 668 N N . GLU A 1 87 ? 6.030 -21.381 -21.413 1.00 49.50 87 GLU A N 1
ATOM 669 C CA . GLU A 1 87 ? 6.317 -22.775 -21.127 1.00 49.50 87 GLU A CA 1
ATOM 670 C C . GLU A 1 87 ? 7.707 -23.094 -21.669 1.00 49.50 87 GLU A C 1
ATOM 672 O O . GLU A 1 87 ? 8.037 -22.812 -22.823 1.00 49.50 87 GLU A O 1
ATOM 677 N N . GLY A 1 88 ? 8.520 -23.670 -20.787 1.00 46.31 88 GLY A N 1
ATOM 678 C CA . GLY A 1 88 ? 9.946 -23.833 -20.973 1.00 46.31 88 GLY A CA 1
ATOM 679 C C . GLY A 1 88 ? 10.339 -24.396 -22.334 1.00 46.31 88 GLY A C 1
ATOM 680 O O . GLY A 1 88 ? 9.799 -25.398 -22.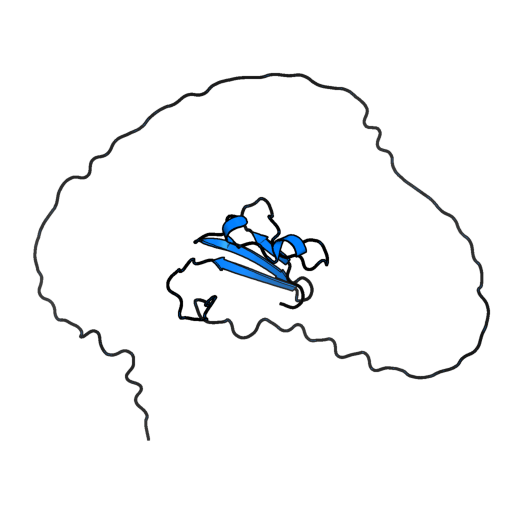817 1.00 46.31 88 GLY A O 1
ATOM 681 N N . ALA A 1 89 ? 11.381 -23.786 -22.899 1.00 49.03 89 ALA A N 1
ATOM 682 C CA . ALA A 1 89 ? 12.230 -24.429 -23.881 1.00 49.03 89 ALA A CA 1
ATOM 683 C C . ALA A 1 89 ? 12.673 -25.788 -23.316 1.00 49.03 89 ALA A C 1
ATOM 685 O O . ALA A 1 89 ? 13.494 -25.888 -22.403 1.00 49.03 89 ALA A O 1
ATOM 686 N N . LYS A 1 90 ? 12.036 -26.839 -23.833 1.00 54.47 90 LYS A N 1
ATOM 687 C CA . LYS A 1 90 ? 12.307 -28.238 -23.523 1.00 54.47 90 LYS A CA 1
ATOM 688 C C . LYS A 1 90 ? 13.803 -28.497 -23.664 1.00 54.47 90 LYS A C 1
ATOM 690 O O . LYS A 1 90 ? 14.403 -28.175 -24.688 1.00 54.47 90 LYS A O 1
ATOM 695 N N . GLY A 1 91 ? 14.378 -29.087 -22.620 1.00 48.38 91 GLY A N 1
ATOM 696 C CA . GLY A 1 91 ? 15.792 -29.409 -22.545 1.00 48.38 91 GLY A CA 1
ATOM 697 C C . GLY A 1 91 ? 16.261 -30.273 -23.713 1.00 48.38 91 GLY A C 1
ATOM 698 O O . GLY A 1 91 ? 15.692 -31.325 -24.002 1.00 48.38 91 GLY A O 1
ATOM 699 N N . ILE A 1 92 ? 17.355 -29.842 -24.335 1.00 51.62 92 ILE A N 1
ATOM 700 C CA . ILE A 1 92 ? 18.246 -30.727 -25.076 1.00 51.62 92 ILE A CA 1
ATOM 701 C C . ILE A 1 92 ? 19.297 -31.259 -24.099 1.00 51.62 92 ILE A C 1
ATOM 703 O O . ILE A 1 92 ? 20.280 -30.601 -23.778 1.00 51.62 92 ILE A O 1
ATOM 707 N N . THR A 1 93 ? 19.080 -32.467 -23.590 1.00 51.66 93 THR A N 1
ATOM 708 C CA . THR A 1 93 ? 20.148 -33.246 -22.962 1.00 51.66 93 THR A CA 1
ATOM 709 C C . THR A 1 93 ? 20.966 -33.902 -24.072 1.00 51.66 93 THR A C 1
ATOM 711 O O . THR A 1 93 ? 20.458 -34.796 -24.749 1.00 51.66 93 THR A O 1
ATOM 714 N N . ASN A 1 94 ? 22.224 -33.509 -24.258 1.00 43.06 94 ASN A N 1
ATOM 715 C CA . ASN A 1 94 ? 23.229 -34.425 -24.793 1.00 43.06 94 ASN A CA 1
ATOM 716 C C . ASN A 1 94 ? 24.597 -34.069 -24.208 1.00 43.06 94 ASN A C 1
ATOM 718 O O . ASN A 1 94 ? 25.132 -32.995 -24.471 1.00 43.06 94 ASN A O 1
ATOM 722 N N . GLY A 1 95 ? 25.109 -34.943 -23.345 1.00 49.03 95 GLY A N 1
ATOM 723 C CA . GLY A 1 95 ? 26.396 -34.757 -22.692 1.00 49.03 95 GLY A CA 1
ATOM 724 C C . GLY A 1 95 ? 27.572 -35.002 -23.634 1.00 49.03 95 GLY A C 1
ATOM 725 O O . GLY A 1 95 ? 27.505 -35.854 -24.514 1.00 49.03 95 GLY A O 1
ATOM 726 N N . SER A 1 96 ? 28.671 -34.297 -23.380 1.00 48.53 96 SER A N 1
ATOM 727 C CA . SER A 1 96 ? 30.002 -34.898 -23.321 1.00 48.53 96 SER A CA 1
ATOM 728 C C . SER A 1 96 ? 30.906 -33.970 -22.519 1.00 48.53 96 SER A C 1
ATOM 730 O O . SER A 1 96 ? 31.088 -32.807 -22.866 1.00 48.53 96 SER A O 1
ATOM 732 N N . ASP A 1 97 ? 31.429 -34.516 -21.430 1.00 54.72 97 ASP A N 1
ATOM 733 C CA . ASP A 1 97 ? 32.642 -34.066 -20.763 1.00 54.72 97 ASP A CA 1
ATOM 734 C C . ASP A 1 97 ? 33.805 -34.218 -21.756 1.00 54.72 97 ASP A C 1
ATOM 736 O O . ASP A 1 97 ? 34.018 -35.313 -22.278 1.00 54.72 97 ASP A O 1
ATOM 740 N N . ASP A 1 98 ? 34.497 -33.127 -22.081 1.00 57.31 98 ASP A N 1
ATOM 741 C CA . ASP A 1 98 ? 35.872 -33.182 -22.580 1.00 57.31 98 ASP A CA 1
ATOM 742 C C . ASP A 1 98 ? 36.594 -31.901 -22.154 1.00 57.31 98 ASP A C 1
ATOM 744 O O . ASP A 1 98 ? 36.254 -30.783 -22.554 1.00 57.31 98 ASP A O 1
ATOM 748 N N . GLY A 1 99 ? 37.547 -32.074 -21.244 1.00 56.22 99 GLY A N 1
ATOM 749 C CA . GLY A 1 99 ? 38.340 -30.997 -20.686 1.00 56.22 99 GLY A CA 1
ATOM 750 C C . GLY A 1 99 ? 39.339 -30.449 -21.699 1.00 56.22 99 GLY A C 1
ATOM 751 O O . GLY A 1 99 ? 40.227 -31.162 -22.157 1.00 56.22 99 GLY A O 1
ATOM 752 N N . ALA A 1 100 ? 39.280 -29.143 -21.948 1.00 47.69 100 ALA A N 1
ATOM 753 C CA . ALA A 1 100 ? 40.417 -28.391 -22.459 1.00 47.69 100 ALA A CA 1
ATOM 754 C C . ALA A 1 100 ? 40.416 -26.956 -21.908 1.00 47.69 100 ALA A C 1
ATOM 756 O O . ALA A 1 100 ? 39.398 -26.278 -21.827 1.00 47.69 100 ALA A O 1
ATOM 757 N N . GLN A 1 101 ? 41.609 -26.559 -21.480 1.00 59.75 101 GLN A N 1
ATOM 758 C CA . GLN A 1 101 ? 42.019 -25.372 -20.733 1.00 59.75 101 GLN A CA 1
ATOM 759 C C . GLN A 1 101 ? 41.743 -23.999 -21.392 1.00 59.75 101 GLN A C 1
ATOM 761 O O . GLN A 1 101 ? 41.476 -23.921 -22.591 1.00 59.75 101 GLN A O 1
ATOM 766 N N . PRO A 1 102 ? 41.859 -22.894 -20.616 1.00 52.59 102 PRO A N 1
ATOM 767 C CA . PRO A 1 102 ? 41.444 -21.554 -21.024 1.00 52.59 102 PRO A CA 1
ATOM 768 C C . PRO A 1 102 ? 42.402 -20.948 -22.051 1.00 52.59 102 PRO A C 1
ATOM 770 O O . PRO A 1 102 ? 43.615 -20.922 -21.843 1.00 52.59 102 PRO A O 1
ATOM 773 N N . SER A 1 103 ? 41.855 -20.402 -23.136 1.00 52.19 103 SER A N 1
ATOM 774 C CA . SER A 1 103 ? 42.618 -19.546 -24.042 1.00 52.19 103 SER A CA 1
ATOM 775 C C . SER A 1 103 ? 42.441 -18.079 -23.672 1.00 52.19 103 SER A C 1
ATOM 777 O O . SER A 1 103 ? 41.349 -17.520 -23.660 1.00 52.19 103 SER A O 1
ATOM 779 N N . THR A 1 104 ? 43.585 -17.494 -23.348 1.00 59.12 104 THR A N 1
ATOM 780 C CA . THR A 1 104 ? 43.880 -16.084 -23.160 1.00 59.12 104 THR A CA 1
ATOM 781 C C . THR A 1 104 ? 43.659 -15.317 -24.464 1.00 59.12 104 THR A C 1
ATOM 783 O O . THR A 1 104 ? 44.225 -15.713 -25.479 1.00 59.12 104 THR A O 1
ATOM 786 N N . SER A 1 105 ? 42.964 -14.181 -24.430 1.00 52.84 105 SER A N 1
ATOM 787 C CA . SER A 1 105 ? 43.258 -13.070 -25.342 1.00 52.84 105 SER A CA 1
ATOM 788 C C . SER A 1 105 ? 42.824 -11.745 -24.721 1.00 52.84 105 SER A C 1
ATOM 790 O O . SER A 1 105 ? 41.649 -11.436 -24.570 1.00 52.84 105 SER A O 1
ATOM 792 N N . THR A 1 106 ? 43.856 -11.002 -24.352 1.00 47.56 106 THR A N 1
ATOM 793 C CA . THR A 1 106 ? 43.962 -9.590 -23.985 1.00 47.56 106 THR A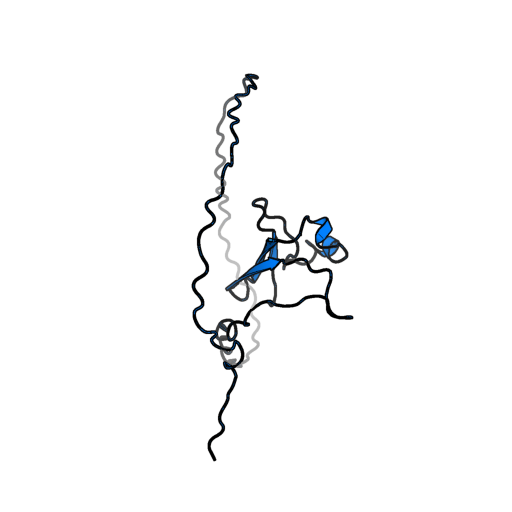 CA 1
ATOM 794 C C . THR A 1 106 ? 43.444 -8.633 -25.064 1.00 47.56 106 THR A C 1
ATOM 796 O O . THR A 1 106 ? 43.830 -8.801 -26.220 1.00 47.56 106 THR A O 1
ATOM 799 N N . ALA A 1 107 ? 42.721 -7.574 -24.681 1.00 54.00 107 ALA A N 1
ATOM 800 C CA . ALA A 1 107 ? 42.779 -6.236 -25.301 1.00 54.00 107 ALA A CA 1
ATOM 801 C C . ALA A 1 107 ? 41.994 -5.208 -24.447 1.00 54.00 107 ALA A C 1
ATOM 803 O O . ALA A 1 107 ? 41.071 -5.613 -23.748 1.00 54.00 107 ALA A O 1
ATOM 804 N N . PRO A 1 108 ? 42.400 -3.924 -24.438 1.00 49.75 108 PRO A N 1
ATOM 805 C CA . PRO A 1 108 ? 42.597 -3.158 -23.208 1.00 49.75 108 PRO A CA 1
ATOM 806 C C . PRO A 1 108 ? 41.411 -2.304 -22.751 1.00 49.75 108 PRO A C 1
ATOM 808 O O . PRO A 1 108 ? 40.567 -1.878 -23.534 1.00 49.75 108 PRO A O 1
ATOM 811 N N . GLU A 1 109 ? 41.463 -2.010 -21.455 1.00 55.25 109 GLU A N 1
ATOM 812 C CA . GLU A 1 109 ? 40.782 -0.942 -20.733 1.00 55.25 109 GLU A CA 1
ATOM 813 C C . GLU A 1 109 ? 40.956 0.404 -21.465 1.00 55.25 109 GLU A C 1
ATOM 815 O O . GLU A 1 109 ? 42.070 0.914 -21.614 1.00 55.25 109 GLU A O 1
ATOM 820 N N . GLN A 1 110 ? 39.850 0.977 -21.937 1.00 53.81 110 GLN A N 1
ATOM 821 C CA . GLN A 1 110 ? 39.748 2.396 -22.277 1.00 53.81 110 GLN A CA 1
ATOM 822 C C . GLN A 1 110 ? 38.630 2.962 -21.406 1.00 53.81 110 GLN A C 1
ATOM 824 O O . GLN A 1 110 ? 37.441 2.863 -21.703 1.00 53.81 110 GLN A O 1
ATOM 829 N N . ASP A 1 111 ? 39.089 3.435 -20.259 1.00 53.97 111 ASP A N 1
ATOM 830 C CA . ASP A 1 111 ? 38.409 4.268 -19.288 1.00 53.97 111 ASP A CA 1
ATOM 831 C C . ASP A 1 111 ? 38.268 5.677 -19.890 1.00 53.97 111 ASP A C 1
ATOM 833 O O . ASP A 1 111 ? 39.215 6.458 -19.863 1.00 53.97 111 ASP A O 1
ATOM 837 N N . ASP A 1 112 ? 37.117 5.980 -20.498 1.00 59.16 112 ASP A N 1
ATOM 838 C CA . ASP A 1 112 ? 36.793 7.324 -20.999 1.00 59.16 112 ASP A CA 1
ATOM 839 C C . ASP A 1 112 ? 35.734 7.971 -20.090 1.00 59.16 112 ASP A C 1
ATOM 841 O O . ASP A 1 112 ? 34.561 8.134 -20.436 1.00 59.16 112 ASP A O 1
ATOM 845 N N . VAL A 1 113 ? 36.158 8.344 -18.883 1.00 68.00 113 VAL A N 1
ATOM 846 C CA . VAL A 1 113 ? 35.432 9.278 -18.015 1.00 68.00 113 VAL A CA 1
ATOM 847 C C . VAL A 1 113 ? 35.628 10.712 -18.517 1.00 68.00 113 VAL A C 1
ATOM 849 O O . VAL A 1 113 ? 36.714 11.283 -18.437 1.00 68.00 113 VAL A O 1
ATOM 852 N N . LEU A 1 114 ? 34.552 11.325 -19.013 1.00 58.84 114 LEU A N 1
ATOM 853 C CA . LEU A 1 114 ? 34.508 12.755 -19.323 1.00 58.84 114 LEU A CA 1
ATOM 854 C C . LEU A 1 114 ? 34.244 13.549 -18.036 1.00 58.84 114 LEU A C 1
ATOM 856 O O . LEU A 1 114 ? 33.104 13.670 -17.590 1.00 58.84 114 LEU A O 1
ATOM 860 N N . ILE A 1 115 ? 35.304 14.101 -17.444 1.00 61.31 115 ILE A N 1
ATOM 861 C CA . ILE A 1 115 ? 35.201 15.107 -16.382 1.00 61.31 115 ILE A CA 1
ATOM 862 C C . ILE A 1 115 ? 34.828 16.437 -17.044 1.00 61.31 115 ILE A C 1
ATOM 864 O O . ILE A 1 115 ? 35.619 17.018 -17.787 1.00 61.31 115 ILE A O 1
ATOM 868 N N . VAL A 1 116 ? 33.605 16.907 -16.800 1.00 63.25 116 VAL A N 1
ATOM 869 C CA . VAL A 1 116 ? 33.183 18.265 -17.153 1.00 63.25 116 VAL A CA 1
ATOM 870 C C . VAL A 1 116 ? 33.509 19.164 -15.965 1.00 63.25 116 VAL A C 1
ATOM 872 O O . VAL A 1 116 ? 32.682 19.340 -15.074 1.00 63.25 116 VAL A O 1
ATOM 875 N N . ASP A 1 117 ? 34.713 19.733 -15.948 1.00 45.91 117 ASP A N 1
ATOM 876 C CA . ASP A 1 117 ? 35.005 20.880 -15.088 1.00 45.91 117 ASP A CA 1
ATOM 877 C C . ASP A 1 117 ? 34.259 22.093 -15.664 1.00 45.91 117 ASP A C 1
ATOM 879 O O . ASP A 1 117 ? 34.728 22.767 -16.581 1.00 45.91 117 ASP A O 1
ATOM 883 N N . SER A 1 118 ? 33.044 22.338 -15.171 1.00 59.31 118 SER A N 1
ATOM 884 C CA . SER A 1 118 ? 32.445 23.672 -15.233 1.00 59.31 118 SER A CA 1
ATOM 885 C C . SER A 1 118 ? 32.863 24.417 -13.977 1.00 59.31 118 SER A C 1
ATOM 887 O O . SER A 1 118 ? 32.309 24.224 -12.896 1.00 59.31 118 SER A O 1
ATOM 889 N N . ASP A 1 119 ? 33.913 25.204 -14.165 1.00 51.44 119 ASP A N 1
ATOM 890 C CA . ASP A 1 119 ? 34.407 26.214 -13.249 1.00 51.44 119 ASP A CA 1
ATOM 891 C C . ASP A 1 119 ? 33.389 27.356 -13.056 1.00 51.44 119 ASP A C 1
ATOM 893 O O . ASP A 1 119 ? 32.558 27.628 -13.926 1.00 51.44 119 ASP A O 1
ATOM 897 N N . GLU A 1 120 ? 33.569 28.048 -11.930 1.00 52.69 120 GLU A N 1
ATOM 898 C CA . GLU A 1 120 ? 33.171 29.434 -11.641 1.00 52.69 120 GLU A CA 1
ATOM 899 C C . GLU A 1 120 ? 31.907 29.708 -10.772 1.00 52.69 120 GLU A C 1
ATOM 901 O O . GLU A 1 120 ? 30.772 29.819 -11.229 1.00 52.69 120 GLU A O 1
ATOM 906 N N . GLU A 1 121 ? 32.199 29.880 -9.470 1.00 51.06 121 GLU A N 1
ATOM 907 C CA . GLU A 1 121 ? 31.802 30.979 -8.558 1.00 51.06 121 GLU A CA 1
ATOM 908 C C . GLU A 1 121 ? 30.319 31.244 -8.190 1.00 51.06 121 GLU A C 1
ATOM 910 O O . GLU A 1 121 ? 29.587 31.963 -8.859 1.00 51.06 121 GLU A O 1
ATOM 915 N N . SER A 1 122 ? 29.933 30.721 -7.015 1.00 43.97 122 SER A N 1
ATOM 916 C CA . SER A 1 122 ? 29.685 31.435 -5.732 1.00 43.97 122 SER A CA 1
ATOM 917 C C . SER A 1 122 ? 28.722 32.672 -5.640 1.00 43.97 122 SER A C 1
ATOM 919 O O . SER A 1 122 ? 28.380 33.321 -6.621 1.00 43.97 122 SER A O 1
ATOM 921 N N . PRO A 1 123 ? 28.155 32.962 -4.441 1.00 55.75 123 PRO A N 1
ATOM 922 C CA . PRO A 1 123 ? 26.724 33.228 -4.246 1.00 55.75 123 PRO A CA 1
ATOM 923 C C . PRO A 1 123 ? 26.366 34.708 -4.021 1.00 55.75 123 PRO A C 1
ATOM 925 O O . PRO A 1 123 ? 27.176 35.494 -3.535 1.00 55.75 123 PRO A O 1
ATOM 928 N N . SER A 1 124 ? 25.095 35.081 -4.221 1.00 41.38 124 SER A N 1
ATOM 929 C CA . SER A 1 124 ? 24.564 36.297 -3.590 1.00 41.38 124 SER A CA 1
ATOM 930 C C . SER A 1 124 ? 23.080 36.228 -3.225 1.00 41.38 124 SER A C 1
ATOM 932 O O . SER A 1 124 ? 22.209 35.768 -3.956 1.00 41.38 124 SER A O 1
ATOM 934 N N . SER A 1 125 ? 22.861 36.693 -2.003 1.00 45.00 125 SER A N 1
ATOM 935 C CA . SER A 1 125 ? 21.634 36.911 -1.259 1.00 45.00 125 SER A CA 1
ATOM 936 C C . SER A 1 125 ? 20.664 37.897 -1.909 1.00 45.00 125 SER A C 1
ATOM 938 O O . SER A 1 125 ? 21.076 38.976 -2.328 1.00 45.00 125 SER A O 1
ATOM 940 N N . SER A 1 126 ? 19.363 37.655 -1.757 1.00 47.69 126 SER A N 1
ATOM 941 C CA . SER A 1 126 ? 18.484 38.683 -1.183 1.00 47.69 126 SER A CA 1
ATOM 942 C C . SER A 1 126 ? 17.236 38.057 -0.562 1.00 47.69 126 SER A C 1
ATOM 944 O O . SER A 1 126 ? 16.544 37.229 -1.145 1.00 47.69 126 SER A O 1
ATOM 946 N N . SER A 1 127 ? 17.034 38.437 0.689 1.00 38.75 127 SER A N 1
ATOM 947 C CA . SER A 1 127 ? 15.871 38.223 1.532 1.00 38.75 127 SER A CA 1
ATOM 948 C C . SER A 1 127 ? 14.744 39.203 1.198 1.00 38.75 127 SER A C 1
ATOM 950 O O . SER A 1 127 ? 15.023 40.317 0.764 1.00 38.75 127 SER A O 1
ATOM 952 N N . ASP A 1 128 ? 13.533 38.814 1.611 1.00 36.88 128 ASP A N 1
ATOM 953 C CA . ASP A 1 128 ? 12.390 39.676 1.954 1.00 36.88 128 ASP A CA 1
ATOM 954 C C . ASP A 1 128 ? 11.562 40.235 0.777 1.00 36.88 128 ASP A C 1
ATOM 956 O O . ASP A 1 128 ? 12.077 40.940 -0.083 1.00 36.88 128 ASP A O 1
ATOM 960 N N . VAL A 1 129 ? 10.259 39.922 0.725 1.00 40.56 129 VAL A N 1
ATOM 961 C CA . VAL A 1 129 ? 9.210 40.836 1.223 1.00 40.56 129 VAL A CA 1
ATOM 962 C C . VAL A 1 129 ? 7.804 40.210 1.203 1.00 40.56 129 VAL A C 1
ATOM 964 O O . VAL A 1 129 ? 7.363 39.600 0.233 1.00 40.56 129 VAL A O 1
ATOM 967 N N . SER A 1 130 ? 7.101 40.496 2.300 1.00 39.94 130 SER A N 1
ATOM 968 C CA . SER A 1 130 ? 5.673 40.819 2.425 1.00 39.94 130 SER A CA 1
ATOM 969 C C . SER A 1 130 ? 4.577 39.755 2.291 1.00 39.94 130 SER A C 1
ATOM 971 O O . SER A 1 130 ? 4.056 39.430 1.227 1.00 39.94 130 SER A O 1
ATOM 973 N N . MET A 1 131 ? 4.092 39.401 3.486 1.00 40.88 131 MET A N 1
ATOM 974 C CA . MET A 1 131 ? 2.673 39.332 3.849 1.00 40.88 131 MET A CA 1
ATOM 975 C C . MET A 1 131 ? 1.847 40.494 3.264 1.00 40.88 131 MET A C 1
ATOM 977 O O . MET A 1 131 ? 2.321 41.623 3.258 1.00 40.88 131 MET A O 1
ATOM 981 N N . GLU A 1 132 ? 0.598 40.221 2.871 1.00 39.75 132 GLU A N 1
ATOM 982 C CA . GLU A 1 132 ? -0.645 40.839 3.393 1.00 39.75 132 GLU A CA 1
ATOM 983 C C . GLU A 1 132 ? -1.828 40.498 2.461 1.00 39.75 132 GLU A C 1
ATOM 985 O O . GLU A 1 132 ? -1.752 40.630 1.247 1.00 39.75 132 GLU A O 1
ATOM 990 N N . THR A 1 133 ? -2.802 39.728 2.956 1.00 39.47 133 THR A N 1
ATOM 991 C CA . THR A 1 133 ? -4.152 40.164 3.383 1.00 39.47 133 THR A CA 1
ATOM 992 C C . THR A 1 133 ? -4.969 40.897 2.310 1.00 39.47 133 THR A C 1
ATOM 994 O O . THR A 1 133 ? -4.539 41.930 1.844 1.00 39.47 133 THR A O 1
ATOM 997 N N . VAL A 1 134 ? -6.159 40.368 1.965 1.00 44.16 134 VAL A N 1
ATOM 998 C CA . VAL A 1 134 ? -7.447 41.071 1.686 1.00 44.16 134 VAL A CA 1
ATOM 999 C C . VAL A 1 134 ? -8.506 39.967 1.456 1.00 44.16 134 VAL A C 1
ATOM 1001 O O . VAL A 1 134 ? -8.565 39.336 0.410 1.00 44.16 134 VAL A O 1
ATOM 1004 N N . THR A 1 135 ? -9.212 39.487 2.482 1.00 44.00 135 THR A N 1
ATOM 1005 C CA . THR A 1 135 ? -10.591 39.879 2.846 1.00 44.00 135 THR A CA 1
ATOM 1006 C C . THR A 1 135 ? -11.565 40.145 1.688 1.00 44.00 135 THR A C 1
ATOM 1008 O O . THR A 1 135 ? -11.716 41.285 1.267 1.00 44.00 135 THR A O 1
ATOM 1011 N N . LEU A 1 136 ? -12.391 39.157 1.324 1.00 48.75 136 LEU A N 1
ATOM 1012 C CA . LEU A 1 136 ? -13.743 39.416 0.808 1.00 48.75 136 LEU A CA 1
ATOM 1013 C C . LEU A 1 136 ? -14.746 38.431 1.432 1.00 48.75 136 LEU A C 1
ATOM 1015 O O . LEU A 1 136 ? -15.039 37.365 0.904 1.00 48.75 136 LEU A O 1
ATOM 1019 N N . LYS A 1 137 ? -15.287 38.812 2.597 1.00 49.69 137 LYS A N 1
ATOM 1020 C CA . LYS A 1 137 ? -16.549 38.274 3.124 1.00 49.69 137 LYS A CA 1
ATOM 1021 C C . LYS A 1 137 ? -17.714 38.923 2.369 1.00 49.69 137 LYS A C 1
ATOM 1023 O O . LYS A 1 137 ? -17.807 40.151 2.369 1.00 49.69 137 LYS A O 1
ATOM 1028 N N . ARG A 1 138 ? -18.697 38.132 1.927 1.00 45.56 138 ARG A N 1
ATOM 1029 C CA . ARG A 1 138 ? -20.093 38.361 2.343 1.00 45.56 138 ARG A CA 1
ATOM 1030 C C . ARG A 1 138 ? -20.966 37.119 2.169 1.00 45.56 138 ARG A C 1
ATOM 1032 O O . ARG A 1 138 ? -20.956 36.468 1.137 1.00 45.56 138 ARG A O 1
ATOM 1039 N N . LYS A 1 139 ? -21.708 36.846 3.239 1.00 43.97 139 LYS A N 1
ATOM 1040 C CA . LYS A 1 139 ? -22.778 35.864 3.412 1.00 43.97 139 LYS A CA 1
ATOM 1041 C C . LYS A 1 139 ? -24.108 36.605 3.249 1.00 43.97 139 LYS A C 1
ATOM 1043 O O . LYS A 1 139 ? -24.164 37.754 3.680 1.00 43.97 139 LYS A O 1
ATOM 1048 N N . LEU A 1 140 ? -25.128 35.947 2.702 1.00 42.22 140 LEU A N 1
ATOM 1049 C CA . LEU A 1 140 ? -26.549 36.107 3.050 1.00 42.22 140 LEU A CA 1
ATOM 1050 C C . LEU A 1 140 ? -27.344 34.983 2.351 1.00 42.22 140 LEU A C 1
ATOM 1052 O O . LEU A 1 140 ? -27.421 34.988 1.124 1.00 42.22 140 LEU A O 1
ATOM 1056 N N . PRO A 1 141 ? -27.876 33.998 3.092 1.00 47.62 141 PRO A N 1
ATOM 1057 C CA . PRO A 1 141 ? -29.056 33.250 2.678 1.00 47.62 141 PRO A CA 1
ATOM 1058 C C . PRO A 1 141 ? -30.299 34.048 3.089 1.00 47.62 141 PRO A C 1
ATOM 1060 O O . PRO A 1 141 ? -30.296 34.594 4.191 1.00 47.62 141 PRO A O 1
ATOM 1063 N N . ASP A 1 142 ? -31.328 34.116 2.242 1.00 35.00 142 ASP A N 1
ATOM 1064 C CA . ASP A 1 142 ? -32.672 34.391 2.749 1.00 35.00 142 ASP A CA 1
ATOM 1065 C C . ASP A 1 142 ? -33.795 33.986 1.787 1.00 35.00 142 ASP A C 1
ATOM 1067 O O . ASP A 1 142 ? -33.750 34.246 0.584 1.00 35.00 142 ASP A O 1
ATOM 1071 N N . GLU A 1 143 ? -34.793 33.404 2.435 1.00 42.75 143 GLU A N 1
ATOM 1072 C CA . GLU A 1 143 ? -36.209 33.248 2.134 1.00 42.75 143 GLU A CA 1
ATOM 1073 C C . GLU A 1 143 ? -36.764 32.194 1.168 1.00 42.75 143 GLU A C 1
ATOM 1075 O O . GLU A 1 143 ? -36.620 32.178 -0.055 1.00 42.75 143 GLU A O 1
ATOM 1080 N N . GLU A 1 144 ? -37.536 31.363 1.860 1.00 39.81 144 GLU A N 1
ATOM 1081 C CA . GLU A 1 144 ? -38.571 30.425 1.508 1.00 39.81 144 GLU A CA 1
ATOM 1082 C C . GLU A 1 144 ? -39.543 30.919 0.426 1.00 39.81 144 GLU A C 1
ATOM 1084 O O . GLU A 1 144 ? -40.048 32.040 0.439 1.00 39.81 144 GLU A O 1
ATOM 1089 N N . ALA A 1 145 ? -39.947 29.985 -0.433 1.00 40.66 145 ALA A N 1
ATOM 1090 C CA . ALA A 1 145 ? -41.256 30.025 -1.064 1.00 40.66 145 ALA A CA 1
ATOM 1091 C C . ALA A 1 145 ? -41.903 28.644 -0.932 1.00 40.66 145 ALA A C 1
ATOM 1093 O O . ALA A 1 145 ? -41.734 27.744 -1.755 1.00 40.66 145 ALA A O 1
ATOM 1094 N N . VAL A 1 146 ? -42.661 28.489 0.150 1.00 43.34 146 VAL A N 1
ATOM 1095 C CA . VAL A 1 146 ? -43.695 27.468 0.311 1.00 43.34 146 VAL A CA 1
ATOM 1096 C C . VAL A 1 146 ? -44.677 27.596 -0.851 1.00 43.34 146 VAL A C 1
ATOM 1098 O O . VAL A 1 146 ? -45.253 28.667 -1.021 1.00 43.34 146 VAL A O 1
ATOM 1101 N N . SER A 1 147 ? -44.927 26.524 -1.616 1.00 42.81 147 SER A N 1
ATOM 1102 C CA . SER A 1 147 ? -46.209 26.332 -2.319 1.00 42.81 147 SER A CA 1
ATOM 1103 C C . SER A 1 147 ? -46.404 24.919 -2.892 1.00 42.81 147 SER A C 1
ATOM 1105 O O . SER A 1 147 ? -45.906 24.563 -3.953 1.00 42.81 147 SER A O 1
ATOM 1107 N N . ASN A 1 148 ? -47.299 24.202 -2.209 1.00 42.53 148 ASN A N 1
ATOM 1108 C CA . ASN A 1 148 ? -48.369 23.360 -2.756 1.00 42.53 148 ASN A CA 1
ATOM 1109 C C . ASN A 1 148 ? -48.074 21.901 -3.152 1.00 42.53 148 ASN A C 1
ATOM 1111 O O . ASN A 1 148 ? -47.720 21.560 -4.279 1.00 42.53 148 ASN A O 1
ATOM 1115 N N . LYS A 1 149 ? -48.438 21.027 -2.199 1.00 45.97 149 LYS A N 1
ATOM 1116 C CA . LYS A 1 149 ? -48.833 19.619 -2.356 1.00 45.97 149 LYS A CA 1
ATOM 1117 C C . LYS A 1 149 ? -49.589 19.361 -3.669 1.00 45.97 149 LYS A C 1
ATOM 1119 O O . LYS A 1 149 ? -50.727 19.800 -3.832 1.00 45.97 149 LYS A O 1
ATOM 1124 N N . ARG A 1 150 ? -49.021 18.514 -4.532 1.00 51.84 150 ARG A N 1
ATOM 1125 C CA . ARG A 1 150 ? -49.784 17.684 -5.475 1.00 51.84 150 ARG A CA 1
ATOM 1126 C C . ARG A 1 150 ? -49.664 16.231 -5.032 1.00 51.84 150 ARG A C 1
ATOM 1128 O O . ARG A 1 150 ? -48.577 15.673 -4.996 1.00 51.84 150 ARG A O 1
ATOM 1135 N N . LYS A 1 151 ? -50.802 15.643 -4.667 1.00 50.19 151 LYS A N 1
ATOM 1136 C CA . LYS A 1 151 ? -50.955 14.219 -4.366 1.00 50.19 151 LYS A CA 1
ATOM 1137 C C . LYS A 1 151 ? -50.862 13.461 -5.696 1.00 50.19 151 LYS A C 1
ATOM 1139 O O . LYS A 1 151 ? -51.769 13.588 -6.517 1.00 50.19 151 LYS A O 1
ATOM 1144 N N . ARG A 1 152 ? -49.780 12.720 -5.941 1.00 44.97 152 ARG A N 1
ATOM 1145 C CA . ARG A 1 152 ? -49.694 11.765 -7.055 1.00 44.97 152 ARG A CA 1
ATOM 1146 C C . ARG A 1 152 ? -49.050 10.472 -6.558 1.00 44.97 152 ARG A C 1
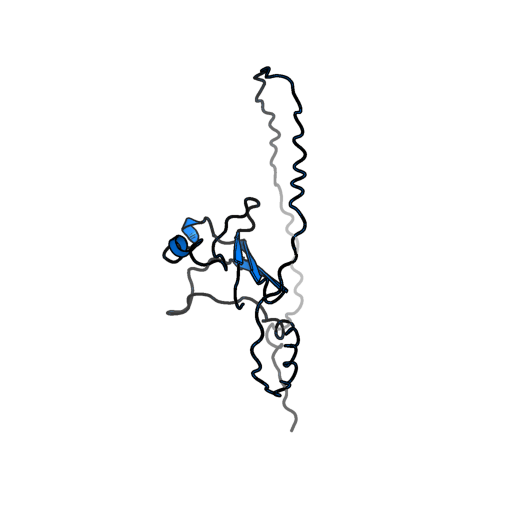ATOM 1148 O O . ARG A 1 152 ? -48.076 10.526 -5.825 1.00 44.97 152 ARG A O 1
ATOM 1155 N N . MET A 1 153 ? -49.728 9.384 -6.916 1.00 38.47 153 MET A N 1
ATOM 1156 C CA . MET A 1 153 ? -49.617 7.991 -6.478 1.00 38.47 153 MET A CA 1
ATOM 1157 C C . MET A 1 153 ? -48.201 7.487 -6.197 1.00 38.47 153 MET A C 1
ATOM 1159 O O . MET A 1 153 ? -47.284 7.748 -6.971 1.00 38.47 153 MET A O 1
ATOM 1163 N N . GLU A 1 154 ? -48.095 6.698 -5.130 1.00 40.59 154 GLU A N 1
ATOM 1164 C CA . GLU A 1 154 ? -46.967 5.806 -4.881 1.00 40.59 154 GLU A CA 1
ATOM 1165 C C . GLU A 1 154 ? -46.834 4.774 -6.007 1.00 40.59 154 GLU A C 1
ATOM 1167 O O . GLU A 1 154 ? -47.836 4.165 -6.392 1.00 40.59 154 GLU A O 1
ATOM 1172 N N . PRO A 1 155 ? -45.619 4.517 -6.500 1.00 42.00 155 PRO A N 1
ATOM 1173 C CA . PRO A 1 155 ? -45.170 3.169 -6.771 1.00 42.00 155 PRO A CA 1
ATOM 1174 C C . PRO A 1 155 ? -44.550 2.616 -5.481 1.0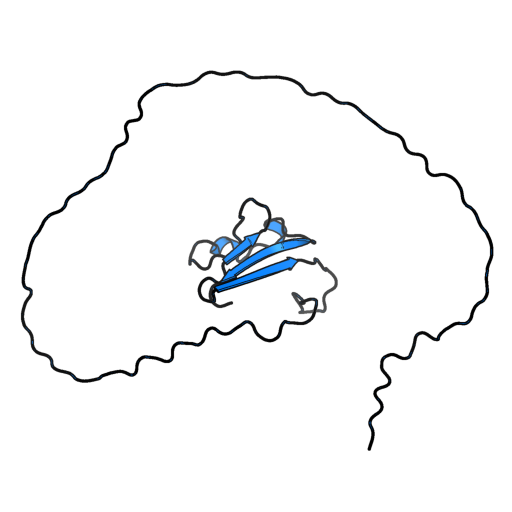0 42.00 155 PRO A C 1
ATOM 1176 O O . PRO A 1 155 ? -43.600 3.180 -4.939 1.00 42.00 155 PRO A O 1
ATOM 1179 N N . SER A 1 156 ? -45.140 1.540 -4.970 1.00 41.16 156 SER A N 1
ATOM 1180 C CA . SER A 1 156 ? -44.592 0.722 -3.892 1.00 41.16 156 SER A CA 1
ATOM 1181 C C . SER A 1 156 ? -43.146 0.345 -4.206 1.00 41.16 156 SER A C 1
ATOM 1183 O O . SER A 1 156 ? -42.864 -0.255 -5.242 1.00 41.16 156 SER A O 1
ATOM 1185 N N . ALA A 1 157 ? -42.249 0.720 -3.303 1.00 49.22 157 ALA A N 1
ATOM 1186 C CA . ALA A 1 157 ? -40.823 0.462 -3.366 1.00 49.22 157 ALA A CA 1
ATOM 1187 C C . ALA A 1 157 ? -40.492 -0.963 -2.899 1.00 49.22 157 ALA A C 1
ATOM 1189 O O . ALA A 1 157 ? -39.768 -1.104 -1.933 1.00 49.22 157 ALA A O 1
ATOM 1190 N N . GLU A 1 158 ? -41.040 -2.002 -3.534 1.00 52.94 158 GLU A N 1
ATOM 1191 C CA . GLU A 1 158 ? -40.678 -3.408 -3.266 1.00 52.94 158 GLU A CA 1
ATOM 1192 C C . GLU A 1 158 ? -40.999 -4.267 -4.503 1.00 52.94 158 GLU A C 1
ATOM 1194 O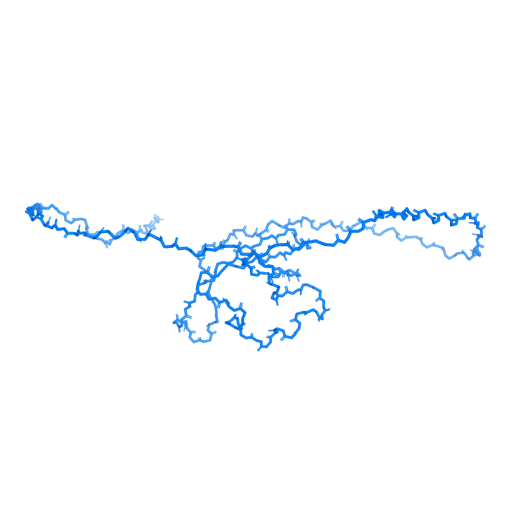 O . GLU A 1 158 ? -42.048 -4.902 -4.543 1.00 52.94 158 GLU A O 1
ATOM 1199 N 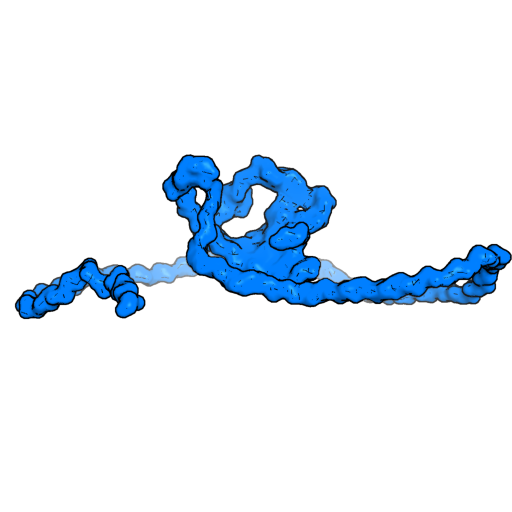N . GLN A 1 159 ? -40.173 -4.224 -5.560 1.00 50.81 159 GLN A N 1
ATOM 1200 C CA . GLN A 1 159 ? -40.261 -5.157 -6.703 1.00 50.81 159 GLN A CA 1
ATOM 1201 C C . GLN A 1 159 ? -39.046 -5.008 -7.642 1.00 50.81 159 GLN A C 1
ATOM 1203 O O . GLN A 1 159 ? -39.179 -4.570 -8.780 1.00 50.81 159 GLN A O 1
ATOM 1208 N N . GLU A 1 160 ? -37.841 -5.343 -7.174 1.00 52.00 160 GLU A N 1
ATOM 1209 C CA . GLU A 1 160 ? -36.683 -5.534 -8.075 1.00 52.00 160 GLU A CA 1
ATOM 1210 C C . GLU A 1 160 ? -36.115 -6.969 -8.052 1.00 52.00 160 GLU A C 1
ATOM 1212 O O . GLU A 1 160 ? -35.334 -7.308 -8.932 1.00 52.00 160 GLU A O 1
ATOM 1217 N N . ASP A 1 161 ? -36.612 -7.860 -7.177 1.00 55.25 161 ASP A N 1
ATOM 1218 C CA . ASP A 1 161 ? -36.095 -9.236 -7.026 1.00 55.25 161 ASP A CA 1
ATOM 1219 C C . ASP A 1 161 ? -37.121 -10.352 -7.325 1.00 55.25 161 ASP A C 1
ATOM 1221 O O . ASP A 1 161 ? -37.016 -11.463 -6.802 1.00 55.25 161 ASP A O 1
ATOM 1225 N N . ASP A 1 162 ? -38.128 -10.107 -8.170 1.00 62.94 162 ASP A N 1
ATOM 1226 C CA . ASP A 1 162 ? -39.064 -11.169 -8.582 1.00 62.94 162 ASP A CA 1
ATOM 1227 C C . ASP A 1 162 ? -38.440 -12.040 -9.696 1.00 62.94 162 ASP A C 1
ATOM 1229 O O . ASP A 1 162 ? -38.717 -11.902 -10.892 1.00 62.94 162 ASP A O 1
ATOM 1233 N N . ILE A 1 163 ? -37.547 -12.950 -9.296 1.00 71.94 163 ILE A N 1
ATOM 1234 C CA . ILE A 1 163 ? -37.003 -14.011 -10.155 1.00 71.94 163 ILE A CA 1
ATOM 1235 C C . ILE A 1 163 ? -38.086 -15.080 -10.340 1.00 71.94 163 ILE A C 1
ATOM 1237 O O . ILE A 1 163 ? -38.304 -15.933 -9.480 1.00 71.94 163 ILE A O 1
ATOM 1241 N N . ILE A 1 164 ? -38.762 -15.060 -11.487 1.00 70.88 164 ILE A N 1
ATOM 1242 C CA . ILE A 1 164 ? -39.764 -16.072 -11.837 1.00 70.88 164 ILE A CA 1
ATOM 1243 C C . ILE A 1 164 ? -39.057 -17.263 -12.495 1.00 70.88 164 ILE A C 1
ATOM 1245 O O . ILE A 1 164 ? -38.618 -17.182 -13.643 1.00 70.88 164 ILE A O 1
ATOM 1249 N N . ALA A 1 165 ? -38.964 -18.384 -11.779 1.00 65.94 165 ALA A N 1
ATOM 1250 C CA . ALA A 1 165 ? -38.555 -19.659 -12.362 1.00 65.94 165 ALA A CA 1
ATOM 1251 C C . ALA A 1 165 ? -39.694 -20.226 -13.229 1.00 65.94 165 ALA A C 1
ATOM 1253 O O . ALA A 1 165 ? -40.814 -20.402 -12.749 1.00 65.94 165 ALA A O 1
ATOM 1254 N N . LEU A 1 166 ? -39.408 -20.500 -14.504 1.00 69.31 166 LEU A N 1
ATOM 1255 C CA . LEU A 1 166 ? -40.311 -21.213 -15.410 1.00 69.31 166 LEU A CA 1
ATOM 1256 C C . LEU A 1 166 ? -39.930 -22.701 -15.408 1.00 69.31 166 LEU A C 1
ATOM 1258 O O . LEU A 1 166 ? -38.792 -23.028 -15.748 1.00 69.31 166 LEU A O 1
ATOM 1262 N N . ASP A 1 167 ? -40.874 -23.557 -15.008 1.00 67.94 167 ASP A N 1
ATOM 1263 C CA . ASP A 1 167 ? -40.861 -25.016 -15.227 1.00 67.94 167 ASP A CA 1
ATOM 1264 C C . ASP A 1 167 ? -41.480 -25.350 -16.597 1.00 67.94 167 ASP A C 1
ATOM 1266 O O . ASP A 1 167 ? -42.487 -24.690 -16.960 1.00 67.94 167 ASP A O 1
#

InterPro domains:
  IPR028077 Ubiquitin/SUMO-activating enzyme ubiquitin-like domain [PF14732] (1-65)
  IPR032426 SUMO-activating enzyme subunit 2, C-terminal domain [PF16195] (75-162)

Secondary structure (DSSP, 8-state):
--S-EEEETTTT-EEEE-SSTTTSGGGTTS-GGGGT--TT-EEEEEETTTTEEEEEE----S---TT------SPPPS----PPP---------------PPPP-------------------------------------------------PPPS--S-------

Foldseek 3Di:
DQQKWKFWPPVPGHTQGGSDPPPRPVNPPPDPVVVVDDQQTWMWIQDPVQRDIDIDGDHDDPDDPPPDDDDDPDDDPDDDDGDPDPDDPDDDDDDDDDDDDDDDDDDDDDPDDDDPPPDDDDDDDDDDDDDDDDDDDDDDDDDDDDDDDDDDDDDPPDDPPPPDDDD

=== Feature glossary ===
Each block in this record encodes a different view of the same protein. In brief:

Predicted aligned error. PAE(i, j) answers: if I align the predicted and true structures on residue i, how far off (in Å) do I expect residue j to be? A block-diagonal PAE matrix with low values on the blocks and high values off-diagonal is the signature of a multi-domain protein with confidently predicted domains but uncertain inter-domain orientation.

Contact-map, Ramachandran, and PAE plots. Plot images: a contact map (which residues are close in 3D, as an N×N binary image), a Ramachandran scatter (backbone torsion angles, revealing secondary-structure composition at a glance), and — for AlphaFold structures — a PAE heatmap (pairwise prediction confidence).

Backbone torsions (φ/ψ). φ (phi) and ψ (psi) are the two rotatable backbone dihedrals per residue: φ is the C(i-1)–N–Cα–C torsion, ψ is the N–Cα–C–N(i+1) torsion, both in degrees on (−180°, 180°]. α-helical residues cluster near (−60°, −45°); β-strand residues near (−120°, +130°). A Ramachandran plot is simply a scatter of (φ, ψ) for every residue.

Foldseek 3Di. A 3Di character summarizes, for each residue, the relative orientation of the Cα frame of its nearest spatial neighbor. Because it encodes fold topology rather than chemistry, 3Di alignments detect remote structural similarity that sequence alignment misses.

Radius of gyration, Cα contacts, bounding box. Three whole-structure scalars: the radius of gyration (RMS distance of Cα from centroid, in Å), the count of Cα–Cα contacts (pairs closer than 8 Å and separated by more than four residues in sequence — i.e. tertiary, not local, contacts), and the bounding-box dimensions. Together they distinguish compact globular folds from extended fibres or disordered chains.

Sequence. Sequence gives the chain of amino acids in standard one-letter code (A=alanine, C=cysteine, …, Y=tyrosine), read N→C. It is the only feature that is directly encoded by the gene; all structural features are derived from the folded form of this sequence.

mmCIF coordinates. Atomic coordinates in PDBx/mmCIF format — the same representation the Protein Data Bank distributes. Each line of the _atom_site loop places one backbone atom in Cartesian space (units: ångströms, origin: arbitrary).

Secondary structure (3-state, P-SEA). Three-state secondary structure (P-SEA) collapses the eight DSSP classes into helix (a), strand (b), and coil (c). P-SEA assigns these from Cα geometry alone — distances and angles — without requiring backbone oxygens, so it works on any Cα trace.

InterPro / GO / CATH / organism. Functional annotations link the protein to curated databases. InterPro entries identify conserved domains and families by matching the sequence against member-database signatures (Pfam, PROSITE, CDD, …). Gene Ontology (GO) terms describe molecular function, biological process, and cellular component in a controlled vocabulary. CATH places the structure in a hierarchical fold classification (Class/Architecture/Topology/Homologous-superfamily). The organism is the source species.

B-factor. B-factor (Debye–Waller factor) reflects atomic displacement in the crystal lattice. It is an experimental observable (units Å²), not a prediction; low values mean the atom is pinned down, high values mean it moves or is heterogeneous across the crystal.

Rendered structure images. Structure images are PyMOL renders from six orthogonal camera directions. Cartoon representation draws helices as coils and strands as arrows; sticks shows the backbone as bonds; surface shows the solvent-excluded envelope. Rainbow coloring maps sequence position to hue (blue→red, N→C); chain coloring assigns a distinct color per polypeptide.

Solvent-accessible surface area. Solvent-accessible surface area (SASA) is the area in Å² traced out by the centre of a 1.4 Å probe sphere (a water molecule) rolled over the protein's van der Waals surface (Shrake–Rupley / Lee–Richards construction). Buried residues have near-zero SASA; fully exposed residues can exceed 200 Å². The total SASA scales roughly with the number of surface residues.

Secondary structure (8-state, DSSP). The SS8 string is DSSP's per-residue secondary-structure call. α-helix (H) means an i→i+4 H-bond ladder; β-strand (E) means the residue participates in a β-sheet; 3₁₀ (G) and π (I) are tighter and wider helices; T/S are turns/bends; '-' is loop.

pLDDT. For AlphaFold models, the B-factor field carries pLDDT — the model's own estimate of local accuracy on a 0–100 scale. Regions with pLDDT<50 should be treated as essentially unmodeled; they often correspond to intrinsically disordered segments.

Nearest PDB structures. Nearest PDB neighbors are the top structural matches found by Foldseek when searching this structure against the entire Protein Data Bank. Each hit reports a TM-score (0 to 1; >0.5 almost always implies the same fold) and an E-value. These are *structural* homologs — they may share no detectable sequence similarity.